Protein AF-A0A069D0A9-F1 (afdb_monomer)

Solvent-accessible surface area (backbone atoms only — not comparable to full-atom values): 8105 Å² total; per-residue (Å²): 110,85,57,59,59,52,51,49,50,50,53,53,49,39,53,68,75,71,51,66,69,35,79,82,54,92,58,88,63,67,47,63,40,59,61,68,40,68,55,54,53,52,49,39,75,75,51,14,90,43,81,35,51,44,60,65,54,32,54,54,52,39,72,75,44,56,74,77,59,63,92,62,78,54,96,65,78,49,57,65,60,50,51,36,49,47,23,37,48,43,41,42,63,67,38,32,42,70,71,50,30,31,49,64,76,83,67,76,95,79,66,90,77,51,44,39,27,49,33,74,54,31,67,73,74,54,82,91,73,77,86,75,79,82,126

Structure (mmCIF, N/CA/C/O backbone):
data_AF-A0A069D0A9-F1
#
_entry.id   AF-A0A069D0A9-F1
#
loop_
_atom_site.group_PDB
_atom_site.id
_atom_site.type_symbol
_atom_site.label_atom_id
_atom_site.label_alt_id
_atom_site.label_comp_id
_atom_site.label_asym_id
_atom_site.label_entity_id
_atom_site.label_seq_id
_atom_site.pdbx_PDB_ins_code
_atom_site.Cartn_x
_atom_site.Cartn_y
_atom_site.Cartn_z
_atom_site.occupancy
_atom_site.B_iso_or_equiv
_atom_site.auth_seq_id
_atom_site.auth_comp_id
_atom_site.auth_asym_id
_atom_site.auth_atom_id
_atom_site.pdbx_PDB_model_num
ATOM 1 N N . MET A 1 1 ? -27.574 1.724 11.947 1.00 52.03 1 MET A N 1
ATOM 2 C 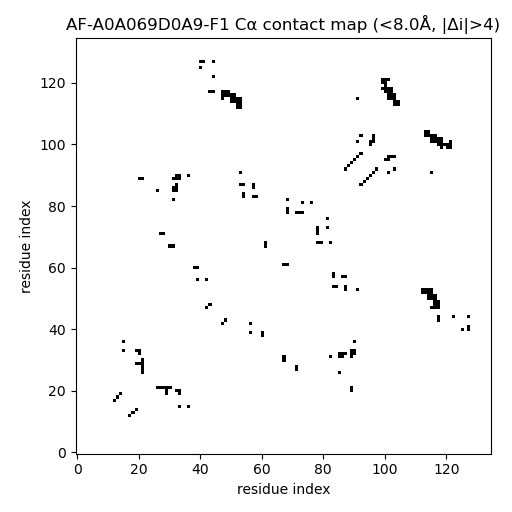CA . MET A 1 1 ? -26.422 1.380 12.814 1.00 52.03 1 MET A CA 1
ATOM 3 C C . MET A 1 1 ? -25.952 -0.072 12.695 1.00 52.03 1 MET A C 1
ATOM 5 O O . MET A 1 1 ? -24.796 -0.249 12.347 1.00 52.03 1 MET A O 1
ATOM 9 N N . ASN A 1 2 ? -26.760 -1.118 12.953 1.00 61.25 2 ASN A N 1
ATOM 10 C CA . ASN A 1 2 ? -26.268 -2.516 12.829 1.00 61.25 2 ASN A CA 1
ATOM 11 C C . ASN A 1 2 ? -26.113 -2.995 11.365 1.00 61.25 2 ASN A C 1
ATOM 13 O O . ASN A 1 2 ? -25.439 -3.987 11.100 1.00 61.25 2 ASN A O 1
ATOM 17 N N . ASP A 1 3 ? -26.749 -2.292 10.428 1.00 83.50 3 ASP A N 1
ATOM 18 C CA . ASP A 1 3 ? -26.661 -2.554 8.989 1.00 83.50 3 ASP A CA 1
ATOM 19 C C . ASP A 1 3 ? -25.421 -1.878 8.377 1.00 83.50 3 ASP A C 1
ATOM 21 O O . ASP A 1 3 ? -24.609 -2.533 7.735 1.00 83.50 3 ASP A O 1
ATOM 25 N N . ASP A 1 4 ? -25.169 -0.610 8.721 1.00 91.56 4 ASP A N 1
ATOM 26 C CA . ASP A 1 4 ? -24.066 0.191 8.161 1.00 91.56 4 ASP A CA 1
ATOM 27 C C . ASP A 1 4 ? -22.678 -0.429 8.401 1.00 91.56 4 ASP A C 1
ATOM 29 O O . ASP A 1 4 ? -21.854 -0.489 7.490 1.00 91.56 4 ASP A O 1
ATOM 33 N N . ALA A 1 5 ? -22.418 -0.949 9.607 1.00 90.62 5 ALA A N 1
ATOM 34 C CA . ALA A 1 5 ? -21.146 -1.606 9.925 1.00 90.62 5 ALA A CA 1
ATOM 35 C C . ALA A 1 5 ? -20.965 -2.929 9.160 1.00 90.62 5 ALA A C 1
ATOM 37 O O . ALA A 1 5 ? -19.862 -3.255 8.714 1.00 90.62 5 ALA A O 1
ATOM 38 N N . LYS A 1 6 ? -22.051 -3.692 8.980 1.00 93.75 6 LYS A N 1
ATOM 39 C CA . LYS A 1 6 ? -22.036 -4.936 8.198 1.00 93.75 6 LYS A CA 1
ATOM 40 C C . LYS A 1 6 ? -21.856 -4.644 6.715 1.00 93.75 6 LYS A C 1
ATOM 42 O O . LYS A 1 6 ? -21.060 -5.324 6.072 1.00 93.75 6 LYS A O 1
ATOM 47 N N . LEU A 1 7 ? -22.544 -3.627 6.201 1.00 95.25 7 LEU A N 1
ATOM 48 C CA . LEU A 1 7 ? -22.419 -3.153 4.831 1.00 95.25 7 LEU A CA 1
ATOM 49 C C . LEU A 1 7 ? -20.993 -2.678 4.549 1.00 95.25 7 LEU A C 1
ATOM 51 O O . LEU A 1 7 ? -20.384 -3.139 3.586 1.00 95.25 7 LEU A O 1
ATOM 55 N N . PHE A 1 8 ? -20.424 -1.842 5.424 1.00 94.44 8 PHE A N 1
ATOM 56 C CA . PHE A 1 8 ? -19.030 -1.411 5.320 1.00 94.44 8 PHE A CA 1
ATOM 57 C C . PHE A 1 8 ? -18.078 -2.607 5.280 1.00 94.44 8 PHE A C 1
ATOM 59 O O . PHE A 1 8 ? -17.266 -2.704 4.363 1.00 94.44 8 PHE A O 1
ATOM 66 N N . LYS A 1 9 ? -18.208 -3.549 6.226 1.00 94.00 9 LYS A N 1
ATOM 67 C CA . LYS A 1 9 ? -17.382 -4.762 6.255 1.00 94.00 9 LYS A CA 1
ATOM 68 C C . LYS A 1 9 ? -17.489 -5.538 4.941 1.00 94.00 9 LYS A C 1
ATOM 70 O O . LYS A 1 9 ? -16.466 -5.934 4.392 1.00 94.00 9 LYS A O 1
ATOM 75 N N . HIS A 1 10 ? -18.700 -5.703 4.410 1.00 95.50 10 HIS A N 1
ATOM 76 C CA . HIS A 1 10 ? -18.924 -6.385 3.135 1.00 95.50 10 HIS A CA 1
ATOM 77 C C . HIS A 1 10 ? -18.241 -5.674 1.962 1.00 95.50 10 HIS A C 1
ATOM 79 O O . HIS A 1 10 ? -17.581 -6.328 1.157 1.00 95.50 10 HIS A O 1
ATOM 85 N N . ILE A 1 11 ? -18.371 -4.347 1.874 1.00 95.56 11 ILE A N 1
ATOM 86 C CA . ILE A 1 11 ? -17.735 -3.535 0.829 1.00 95.56 11 ILE A CA 1
ATOM 87 C C . ILE A 1 11 ? -16.210 -3.620 0.946 1.00 95.56 11 ILE A C 1
ATOM 89 O O . ILE A 1 11 ? -15.534 -3.871 -0.049 1.00 95.56 11 ILE A O 1
ATOM 93 N N . PHE A 1 12 ? -15.671 -3.470 2.156 1.00 95.31 12 PHE A N 1
ATOM 94 C CA . PHE A 1 12 ? -14.235 -3.509 2.418 1.00 95.31 12 PHE A CA 1
ATOM 95 C C . PHE A 1 12 ? -13.625 -4.876 2.075 1.00 95.31 12 PHE A C 1
ATOM 97 O O . PHE A 1 12 ? -1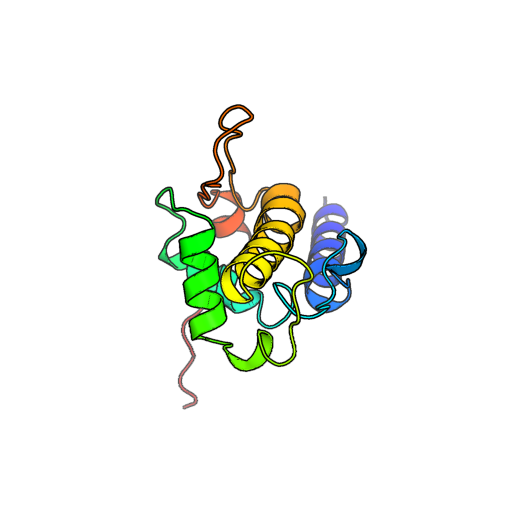2.635 -4.955 1.346 1.00 95.31 12 PHE A O 1
ATOM 104 N N . GLU A 1 13 ? -14.246 -5.969 2.532 1.00 94.62 13 GLU A N 1
ATOM 105 C CA . GLU A 1 13 ? -13.815 -7.336 2.220 1.00 94.62 13 GLU A CA 1
ATOM 106 C C . GLU A 1 13 ? -13.941 -7.644 0.724 1.00 94.62 13 GLU A C 1
ATOM 108 O O . GLU A 1 13 ? -13.038 -8.246 0.140 1.00 94.62 13 GLU A O 1
ATOM 113 N N . ALA A 1 14 ? -15.025 -7.207 0.073 1.00 95.25 14 ALA A N 1
ATOM 114 C CA . ALA A 1 14 ? -15.185 -7.375 -1.367 1.00 95.25 14 ALA A CA 1
ATOM 115 C C . ALA A 1 14 ? -14.096 -6.622 -2.141 1.00 95.25 14 ALA A C 1
ATOM 117 O O . ALA A 1 14 ? -13.515 -7.188 -3.069 1.00 95.25 14 ALA A O 1
ATOM 118 N N . PHE A 1 15 ? -13.774 -5.393 -1.732 1.00 93.94 15 PHE A N 1
ATOM 119 C CA . PHE A 1 15 ? -12.709 -4.604 -2.342 1.00 93.94 15 PHE A CA 1
ATOM 120 C C . PHE A 1 15 ? -11.345 -5.289 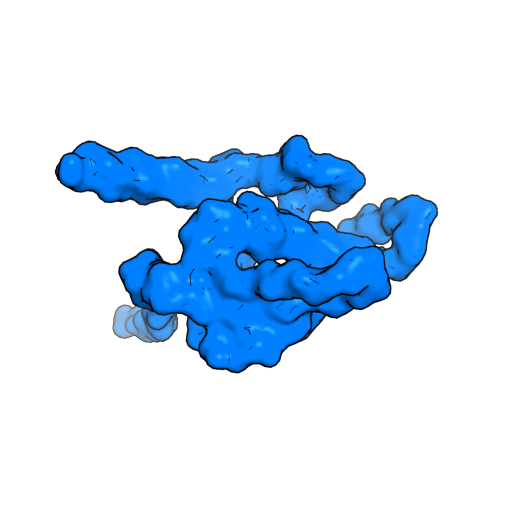-2.192 1.00 93.94 15 PHE A C 1
ATOM 122 O O . PHE A 1 15 ? -10.592 -5.376 -3.158 1.00 93.94 15 PHE A O 1
ATOM 129 N N . CYS A 1 16 ? -11.043 -5.832 -1.012 1.00 93.00 16 CYS A N 1
ATOM 130 C CA . CYS A 1 16 ? -9.764 -6.489 -0.740 1.00 93.00 16 CYS A CA 1
ATOM 131 C C . CYS A 1 16 ? -9.611 -7.844 -1.449 1.00 93.00 16 CYS A C 1
ATOM 133 O O . CYS A 1 16 ? -8.534 -8.177 -1.937 1.00 93.00 16 CYS A O 1
ATOM 135 N N . LEU A 1 17 ? -10.673 -8.655 -1.478 1.00 92.69 17 LEU A N 1
ATOM 136 C CA . LEU A 1 17 ? -10.568 -10.075 -1.835 1.00 92.69 17 LEU A CA 1
ATOM 137 C C . LEU A 1 17 ? -11.097 -10.386 -3.237 1.00 92.69 17 LEU A C 1
ATOM 139 O O . LEU A 1 17 ? -10.569 -11.264 -3.922 1.00 92.69 17 LEU A O 1
ATOM 143 N N . LYS A 1 18 ? -12.138 -9.675 -3.681 1.00 91.94 18 LYS A N 1
ATOM 144 C CA . LYS A 1 18 ? -12.879 -10.009 -4.906 1.00 91.94 18 LYS A CA 1
ATOM 145 C C . LYS A 1 18 ? -12.603 -9.035 -6.044 1.00 91.94 18 LYS A C 1
ATOM 147 O O . LYS A 1 18 ? -12.558 -9.453 -7.196 1.00 91.94 18 LYS A O 1
ATOM 152 N N . PHE A 1 19 ? -12.426 -7.755 -5.732 1.00 89.69 19 PHE A N 1
ATOM 153 C CA . PHE A 1 19 ? -12.283 -6.717 -6.742 1.00 89.69 19 PHE A CA 1
ATOM 154 C C . PHE A 1 19 ? -10.899 -6.753 -7.412 1.00 89.69 19 PHE A C 1
ATOM 156 O O . PHE A 1 19 ? -9.876 -6.905 -6.742 1.00 89.69 19 PHE A O 1
ATOM 163 N N . ASN A 1 20 ? -10.850 -6.595 -8.739 1.00 89.50 20 ASN A N 1
ATOM 164 C CA . ASN A 1 20 ? -9.592 -6.438 -9.469 1.00 89.50 20 ASN A CA 1
ATOM 165 C C . ASN A 1 20 ? -9.197 -4.957 -9.504 1.00 89.50 20 ASN A C 1
ATOM 167 O O . ASN A 1 20 ? -9.813 -4.153 -10.199 1.00 89.50 20 ASN A O 1
ATOM 171 N N . TRP A 1 21 ? -8.148 -4.599 -8.765 1.00 91.12 21 TRP A N 1
ATOM 172 C CA . TRP A 1 21 ? -7.702 -3.209 -8.638 1.00 91.12 21 TRP A CA 1
ATOM 173 C C . TRP A 1 21 ? -7.176 -2.623 -9.956 1.00 91.12 21 TRP A C 1
ATOM 175 O O . TRP A 1 21 ? -7.210 -1.405 -10.128 1.00 91.12 21 TRP A O 1
ATOM 185 N N . GLY A 1 22 ? -6.757 -3.475 -10.899 1.00 87.94 22 GLY A N 1
ATOM 186 C CA . GLY A 1 22 ? -6.294 -3.052 -12.218 1.00 87.94 22 GLY A CA 1
ATOM 187 C C . GLY A 1 22 ? -7.382 -2.476 -13.118 1.00 87.94 22 GLY A C 1
ATOM 188 O O . GLY A 1 22 ? -7.069 -1.699 -14.010 1.00 87.94 22 GLY A O 1
ATOM 189 N N . TYR A 1 23 ? -8.667 -2.746 -12.856 1.00 87.69 23 TYR A N 1
ATOM 190 C CA . TYR A 1 23 ? -9.766 -2.206 -13.673 1.00 87.69 23 TYR A CA 1
ATOM 191 C C . TYR A 1 23 ? -9.857 -0.685 -13.679 1.00 87.69 23 TYR A C 1
ATOM 193 O O . TYR A 1 23 ? -10.467 -0.106 -14.574 1.00 87.69 23 TYR A O 1
ATOM 201 N N . PHE A 1 24 ? -9.256 -0.029 -12.693 1.00 81.38 24 PHE A N 1
ATOM 202 C CA . PHE A 1 24 ? -9.279 1.419 -12.621 1.00 81.38 24 PHE A CA 1
ATOM 203 C C . PHE A 1 24 ? -8.061 2.069 -13.297 1.00 81.38 24 PHE A C 1
ATOM 205 O O . PHE A 1 24 ? -8.005 3.295 -13.354 1.00 81.38 24 PHE A O 1
ATOM 212 N N . ASP A 1 25 ? -7.021 1.326 -13.723 1.00 86.62 25 ASP A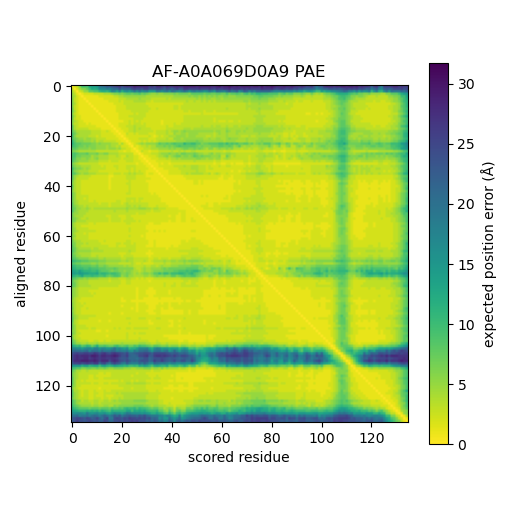 N 1
ATOM 213 C CA . ASP A 1 25 ? -5.769 1.874 -14.302 1.00 86.62 25 ASP A CA 1
ATOM 214 C C . ASP A 1 25 ? -5.450 1.326 -15.692 1.00 86.62 25 ASP A C 1
ATOM 216 O O . ASP A 1 25 ? -6.114 0.444 -16.213 1.00 86.62 25 ASP A O 1
ATOM 220 N N . GLY A 1 26 ? -4.413 1.906 -16.302 1.00 86.69 26 GLY A N 1
ATOM 221 C CA . GLY A 1 26 ? -3.794 1.411 -17.526 1.00 86.69 26 GLY A CA 1
ATOM 222 C C . GLY A 1 26 ? -2.547 0.549 -17.292 1.00 86.69 26 GLY A C 1
ATOM 223 O O . GLY A 1 26 ? -1.719 0.462 -18.198 1.00 86.69 26 GLY A O 1
ATOM 224 N N . TYR A 1 27 ? -2.346 -0.041 -16.103 1.00 91.75 27 TYR A N 1
ATOM 225 C CA . TYR A 1 27 ? -1.209 -0.942 -15.879 1.00 91.75 27 TYR A CA 1
ATOM 226 C C . TYR A 1 27 ? -1.534 -2.362 -16.364 1.00 91.75 27 TYR A C 1
ATOM 228 O O . TYR A 1 27 ? -2.625 -2.875 -16.146 1.00 91.75 27 TYR A O 1
ATOM 236 N N . LYS A 1 28 ? -0.559 -3.026 -16.998 1.00 87.75 28 LYS A N 1
ATOM 237 C CA . LYS A 1 28 ? -0.716 -4.362 -17.597 1.00 87.75 28 LYS A CA 1
ATOM 238 C C . LYS A 1 28 ? -0.813 -5.477 -16.552 1.00 87.75 28 LYS A C 1
ATOM 240 O O . LYS A 1 28 ? -1.492 -6.470 -16.778 1.00 87.75 28 LYS A O 1
ATOM 245 N N . SER A 1 29 ? -0.102 -5.347 -15.430 1.00 89.06 29 SER A N 1
ATOM 246 C CA . SER A 1 29 ? -0.123 -6.359 -14.366 1.00 89.06 29 SER A CA 1
ATOM 247 C C . SER A 1 29 ? -1.449 -6.309 -13.628 1.00 89.06 29 SER A C 1
ATOM 249 O O . SER A 1 29 ? -1.805 -5.250 -13.140 1.00 89.06 29 SER A O 1
ATOM 251 N N . GLU A 1 30 ? -2.147 -7.423 -13.434 1.00 88.56 30 GLU A N 1
ATOM 252 C CA . GLU A 1 30 ? -3.365 -7.448 -12.603 1.00 88.56 30 GLU A CA 1
ATOM 253 C C . GLU A 1 30 ? -3.075 -7.667 -11.107 1.00 88.56 30 GLU A C 1
ATOM 255 O O . GLU A 1 30 ? -3.940 -7.450 -10.259 1.00 88.56 30 GLU A O 1
ATOM 260 N N . GLN A 1 31 ? -1.857 -8.103 -10.769 1.00 92.81 31 GLN A N 1
ATOM 261 C CA . GLN A 1 31 ? -1.535 -8.618 -9.433 1.00 92.81 31 GLN A CA 1
ATOM 262 C C . GLN A 1 31 ? -0.829 -7.602 -8.536 1.00 92.81 31 GLN A C 1
ATOM 264 O O . GLN A 1 31 ? -0.983 -7.657 -7.317 1.00 92.81 31 GLN A O 1
ATOM 269 N N . ILE A 1 32 ? -0.068 -6.664 -9.109 1.00 95.69 32 ILE A N 1
ATOM 270 C CA . ILE A 1 32 ? 0.677 -5.668 -8.329 1.00 95.69 32 ILE A CA 1
ATOM 271 C C . ILE A 1 32 ? -0.273 -4.866 -7.425 1.00 95.69 32 ILE A C 1
ATOM 273 O O . ILE A 1 32 ? -1.300 -4.356 -7.883 1.00 95.69 32 ILE A O 1
ATOM 277 N N . GLY A 1 33 ? 0.081 -4.768 -6.139 1.00 92.69 33 GLY A N 1
ATOM 278 C CA . GLY A 1 33 ? -0.690 -4.107 -5.080 1.00 92.69 33 GLY A CA 1
ATOM 279 C C . GLY A 1 33 ? -1.753 -5.010 -4.450 1.00 92.69 33 GLY A C 1
ATOM 280 O O . GLY A 1 33 ? -1.863 -5.065 -3.229 1.00 92.69 33 GLY A O 1
ATOM 281 N N . ARG A 1 34 ? -2.508 -5.751 -5.272 1.00 92.19 34 ARG A N 1
ATOM 282 C CA . ARG A 1 34 ? -3.578 -6.647 -4.806 1.00 92.19 34 ARG A CA 1
ATOM 283 C C . ARG A 1 34 ? -3.021 -7.910 -4.155 1.00 92.19 34 ARG A C 1
ATOM 285 O O . ARG A 1 34 ? -3.471 -8.311 -3.082 1.00 92.19 34 ARG A O 1
ATOM 292 N N . PHE A 1 35 ? -2.074 -8.571 -4.815 1.00 94.50 35 PHE A N 1
ATOM 293 C CA . PHE A 1 35 ? -1.462 -9.778 -4.277 1.00 94.50 35 PHE A CA 1
ATOM 294 C C . PHE A 1 35 ? -0.726 -9.440 -2.981 1.00 94.50 35 PHE A C 1
ATOM 296 O O . PHE A 1 35 ? 0.077 -8.521 -2.937 1.00 94.50 35 PHE A O 1
ATOM 303 N N . GLY A 1 36 ? -1.004 -10.155 -1.895 1.00 92.12 36 GLY A N 1
ATOM 304 C CA . GLY A 1 36 ? -0.318 -9.888 -0.632 1.00 92.12 36 GLY A CA 1
ATOM 305 C C . GLY A 1 36 ? -0.564 -8.486 -0.055 1.00 92.12 36 GLY A C 1
ATOM 306 O O . GLY A 1 36 ? 0.262 -8.027 0.727 1.00 92.12 36 GLY A O 1
ATOM 307 N N . PHE A 1 37 ? -1.684 -7.811 -0.366 1.00 95.06 37 PHE A N 1
ATOM 308 C CA . PHE A 1 37 ? -2.011 -6.477 0.179 1.00 95.06 37 PHE A CA 1
ATOM 309 C C . PHE A 1 37 ? -1.943 -6.406 1.720 1.00 95.06 37 PHE A C 1
ATOM 311 O O . PHE A 1 37 ? -1.603 -5.370 2.294 1.00 95.06 37 PHE A O 1
ATOM 318 N N . GLY A 1 38 ? -2.208 -7.525 2.410 1.00 96.38 38 GLY A N 1
ATOM 319 C CA . GLY A 1 38 ? -2.052 -7.640 3.862 1.00 96.38 38 GLY A CA 1
ATOM 320 C C . GLY A 1 38 ? -0.619 -7.373 4.343 1.00 96.38 38 GLY A C 1
ATOM 321 O O . GLY A 1 38 ? -0.424 -6.867 5.446 1.00 96.38 38 GLY A O 1
ATOM 322 N N . PHE A 1 39 ? 0.394 -7.613 3.506 1.00 97.62 39 PHE A N 1
ATOM 323 C CA . PHE A 1 39 ? 1.769 -7.215 3.799 1.00 97.62 39 PHE A CA 1
ATOM 324 C C . PHE A 1 39 ? 1.910 -5.693 3.880 1.00 97.62 39 PHE A C 1
ATOM 326 O O . PHE A 1 39 ? 2.571 -5.189 4.786 1.00 97.62 39 PHE A O 1
ATOM 333 N N . THR A 1 40 ? 1.228 -4.935 3.019 1.00 97.81 40 THR A N 1
ATOM 334 C CA . THR A 1 40 ? 1.223 -3.472 3.125 1.00 97.81 40 THR A CA 1
ATOM 335 C C . THR A 1 40 ? 0.541 -2.996 4.403 1.00 97.81 40 THR A C 1
ATOM 337 O O . THR A 1 40 ? 1.010 -2.032 5.005 1.00 97.81 40 THR A O 1
ATOM 340 N N . PHE A 1 41 ? -0.494 -3.687 4.892 1.00 97.94 41 PHE A N 1
ATOM 341 C CA . PHE A 1 41 ? -1.046 -3.388 6.219 1.00 97.94 41 PHE A CA 1
ATOM 342 C C . PHE A 1 41 ? -0.011 -3.578 7.330 1.00 97.94 41 PHE A C 1
ATOM 344 O O . PHE A 1 41 ? 0.103 -2.726 8.210 1.00 97.94 41 PHE A O 1
ATOM 351 N N . ILE A 1 42 ? 0.805 -4.632 7.267 1.00 97.94 42 ILE A N 1
ATOM 352 C CA . ILE A 1 42 ? 1.913 -4.826 8.213 1.00 97.94 42 ILE A CA 1
ATOM 353 C C . ILE A 1 42 ? 2.923 -3.674 8.103 1.00 97.94 42 ILE A C 1
ATOM 355 O O . ILE A 1 42 ? 3.349 -3.122 9.122 1.00 97.94 42 ILE A O 1
ATOM 359 N N . LEU A 1 43 ? 3.286 -3.265 6.882 1.00 98.19 43 LEU A N 1
ATOM 360 C CA . LEU A 1 43 ? 4.199 -2.141 6.670 1.00 98.19 43 LEU A CA 1
ATOM 361 C C . LEU A 1 43 ? 3.636 -0.826 7.225 1.00 98.19 43 LEU A C 1
ATOM 363 O O . LEU A 1 43 ? 4.372 -0.093 7.882 1.00 98.19 43 LEU A O 1
ATOM 367 N N . LEU A 1 44 ? 2.354 -0.529 7.005 1.00 98.25 44 LEU A N 1
ATOM 368 C CA . LEU A 1 44 ? 1.702 0.665 7.549 1.00 98.25 44 LEU A CA 1
ATOM 369 C C . LEU A 1 44 ? 1.615 0.621 9.073 1.00 98.25 44 LEU A C 1
ATOM 371 O O . LEU A 1 44 ? 1.939 1.612 9.723 1.00 98.25 44 LEU A O 1
ATOM 375 N N . SER A 1 45 ? 1.257 -0.524 9.654 1.00 97.62 45 SER A N 1
ATOM 376 C CA . SER A 1 45 ? 1.243 -0.700 11.109 1.00 97.62 45 SER A CA 1
ATOM 377 C C . SER A 1 45 ? 2.615 -0.393 11.723 1.00 97.62 45 SER A C 1
ATOM 379 O O . SER A 1 45 ? 2.696 0.317 12.724 1.00 97.62 45 SER A O 1
ATOM 381 N N . LYS A 1 46 ? 3.700 -0.840 11.074 1.00 97.38 46 LYS A N 1
ATOM 382 C CA . LYS A 1 46 ? 5.077 -0.667 11.559 1.00 97.38 46 LYS A CA 1
ATOM 383 C C . LYS A 1 46 ? 5.682 0.711 11.282 1.00 97.38 46 LYS A C 1
ATOM 385 O O . LYS A 1 46 ? 6.445 1.218 12.100 1.00 97.38 46 LYS A O 1
ATOM 390 N N . TYR A 1 47 ? 5.417 1.290 10.113 1.00 98.12 47 TYR A N 1
ATOM 391 C CA . TYR A 1 47 ? 6.149 2.458 9.610 1.00 98.12 47 TYR A CA 1
ATOM 392 C C . TYR A 1 47 ? 5.281 3.697 9.385 1.00 98.12 47 TYR A C 1
ATOM 394 O O . TYR A 1 47 ? 5.838 4.788 9.256 1.00 98.12 47 TYR A O 1
ATOM 402 N N . GLY A 1 48 ? 3.956 3.539 9.362 1.00 97.38 48 GLY A N 1
ATOM 403 C CA . GLY A 1 48 ? 2.999 4.549 8.912 1.00 97.38 48 GLY A CA 1
ATOM 404 C C . GLY A 1 48 ? 2.760 5.712 9.869 1.00 97.38 48 GLY A C 1
ATOM 405 O O . GLY A 1 48 ? 2.194 6.711 9.448 1.00 97.38 48 GLY A O 1
ATOM 406 N N . ASN A 1 49 ? 3.219 5.636 11.121 1.00 97.62 49 ASN A N 1
ATOM 407 C CA . ASN A 1 49 ? 3.140 6.770 12.055 1.00 97.62 49 ASN A CA 1
ATOM 408 C C . ASN A 1 49 ? 4.056 7.938 11.648 1.00 97.62 49 ASN A C 1
ATOM 410 O O . ASN A 1 49 ? 3.892 9.051 12.136 1.00 97.62 49 ASN A O 1
ATOM 414 N N . LEU A 1 50 ? 5.045 7.682 10.787 1.00 97.00 50 LEU A N 1
ATOM 415 C CA . LEU A 1 50 ? 5.951 8.694 10.255 1.00 97.00 50 LEU A CA 1
ATOM 416 C C . LEU A 1 50 ? 5.648 8.904 8.771 1.00 97.00 50 LEU A C 1
ATOM 418 O O . LEU A 1 50 ? 5.487 7.927 8.038 1.00 97.00 50 LEU A O 1
ATOM 422 N N . LYS A 1 51 ? 5.641 10.167 8.327 1.00 96.12 51 LYS A N 1
ATOM 423 C CA . LYS A 1 51 ? 5.523 10.534 6.908 1.00 96.12 51 LYS A CA 1
ATOM 424 C C . LYS A 1 51 ? 6.659 9.872 6.121 1.00 96.12 51 LYS A C 1
ATOM 426 O O . LYS A 1 51 ? 7.832 10.081 6.435 1.00 96.12 51 LYS A O 1
ATOM 431 N N . ARG A 1 52 ? 6.325 9.066 5.110 1.00 96.38 52 ARG A N 1
ATOM 432 C CA . ARG A 1 52 ? 7.296 8.352 4.256 1.00 96.38 52 ARG A CA 1
ATOM 433 C C . ARG A 1 52 ? 6.871 8.382 2.804 1.00 96.38 52 ARG A C 1
ATOM 435 O O . ARG A 1 52 ? 5.680 8.441 2.534 1.00 96.38 52 ARG A O 1
ATOM 442 N N . GLU A 1 53 ? 7.825 8.313 1.886 1.00 95.44 53 GLU A N 1
ATOM 443 C CA . GLU A 1 53 ? 7.505 8.180 0.465 1.00 95.44 53 GLU A CA 1
ATOM 444 C C . GLU A 1 53 ? 6.781 6.857 0.175 1.00 95.44 53 GLU A C 1
ATOM 446 O O . GLU A 1 53 ? 6.992 5.845 0.845 1.00 95.44 53 GLU A O 1
ATOM 451 N N . ASP A 1 54 ? 5.924 6.854 -0.834 1.00 95.12 54 ASP A N 1
ATOM 452 C CA . ASP A 1 54 ? 5.260 5.665 -1.360 1.00 95.12 54 ASP A CA 1
ATOM 453 C C . ASP A 1 54 ? 6.260 4.611 -1.866 1.00 95.12 54 ASP A C 1
ATOM 455 O O . ASP A 1 54 ? 6.073 3.414 -1.618 1.00 95.12 54 ASP A O 1
ATOM 459 N N . THR A 1 55 ? 7.361 5.050 -2.482 1.00 95.44 55 THR A N 1
ATOM 460 C CA . THR A 1 55 ? 8.486 4.213 -2.937 1.00 95.44 55 THR A CA 1
ATOM 461 C C . THR A 1 55 ? 9.094 3.390 -1.800 1.00 95.44 55 THR A C 1
ATOM 463 O O . THR A 1 55 ? 9.387 2.212 -1.989 1.00 95.44 55 THR A O 1
ATOM 466 N N . PHE A 1 56 ? 9.188 3.932 -0.579 1.00 97.62 56 PHE A N 1
ATOM 467 C CA . PHE A 1 56 ? 9.669 3.186 0.593 1.00 97.62 56 PHE A CA 1
ATOM 468 C C . PHE A 1 56 ? 8.826 1.932 0.861 1.00 97.62 56 PHE A C 1
ATOM 470 O O . PHE A 1 56 ? 9.356 0.881 1.235 1.00 97.62 56 PHE A O 1
ATOM 477 N N . TYR A 1 57 ? 7.506 2.032 0.691 1.00 98.19 57 TYR A N 1
ATOM 478 C CA . TYR A 1 57 ? 6.606 0.894 0.854 1.00 98.19 57 TYR A CA 1
ATOM 479 C C . TYR A 1 57 ? 6.665 -0.039 -0.354 1.00 98.19 57 TYR A C 1
ATOM 481 O O . TYR A 1 57 ? 6.704 -1.254 -0.167 1.00 98.19 57 TYR A O 1
ATOM 489 N N . ALA A 1 58 ? 6.718 0.520 -1.566 1.00 97.81 58 ALA A N 1
ATOM 490 C CA . ALA A 1 58 ? 6.807 -0.244 -2.805 1.00 97.81 58 ALA A CA 1
ATOM 491 C C . ALA A 1 58 ? 8.058 -1.135 -2.829 1.00 97.81 58 ALA A C 1
ATOM 493 O O . ALA A 1 58 ? 7.956 -2.341 -3.039 1.00 97.81 58 ALA A O 1
ATOM 494 N N . GLN A 1 59 ? 9.220 -0.577 -2.490 1.00 98.06 59 GLN A N 1
ATOM 495 C CA . GLN A 1 59 ? 10.483 -1.309 -2.404 1.00 98.06 59 GLN A CA 1
ATOM 496 C C . GLN A 1 59 ? 10.393 -2.480 -1.425 1.00 98.06 59 GLN A C 1
ATOM 498 O O . GLN A 1 59 ? 10.815 -3.590 -1.733 1.00 98.06 59 GLN A O 1
ATOM 503 N N . LYS A 1 60 ? 9.795 -2.280 -0.243 1.00 98.62 60 LYS A N 1
ATOM 504 C CA . LYS A 1 60 ? 9.609 -3.372 0.728 1.00 98.62 60 LYS A CA 1
ATOM 505 C C . LYS A 1 60 ? 8.665 -4.448 0.213 1.00 98.62 60 LYS A C 1
ATOM 507 O O . LYS A 1 60 ? 8.940 -5.627 0.416 1.00 98.62 60 LYS A O 1
ATOM 512 N N . TYR A 1 61 ? 7.575 -4.044 -0.428 1.00 98.50 61 TYR A N 1
ATOM 513 C CA . TYR A 1 61 ? 6.612 -4.955 -1.031 1.00 98.50 61 TYR A CA 1
ATOM 514 C C . TYR A 1 61 ? 7.268 -5.829 -2.105 1.00 98.50 61 TYR A C 1
ATOM 516 O O . TYR A 1 61 ? 7.152 -7.050 -2.054 1.00 98.50 61 TYR A O 1
ATOM 524 N N . PHE A 1 62 ? 8.038 -5.238 -3.017 1.00 98.06 62 PHE A N 1
ATOM 525 C CA . PHE A 1 62 ? 8.711 -6.004 -4.063 1.00 98.06 62 PHE A CA 1
ATOM 526 C C . PHE A 1 62 ? 9.921 -6.796 -3.570 1.00 98.06 62 PHE A C 1
ATOM 528 O O . PHE A 1 62 ? 10.198 -7.858 -4.111 1.00 98.06 62 PHE A O 1
ATOM 535 N N . ASN A 1 63 ? 10.585 -6.364 -2.497 1.00 98.19 63 ASN A N 1
ATOM 536 C CA . ASN A 1 63 ? 11.585 -7.200 -1.831 1.00 98.19 63 ASN A CA 1
ATOM 537 C C . ASN A 1 63 ? 10.959 -8.469 -1.225 1.00 98.19 63 ASN A C 1
ATOM 539 O O . ASN A 1 63 ? 11.618 -9.502 -1.168 1.00 98.19 63 ASN A O 1
ATOM 543 N N . ALA A 1 64 ? 9.701 -8.404 -0.773 1.00 97.88 64 ALA A N 1
ATOM 544 C CA . ALA A 1 64 ? 8.968 -9.571 -0.279 1.00 97.88 64 ALA A CA 1
ATOM 545 C C . ALA A 1 64 ? 8.385 -10.432 -1.415 1.00 97.88 64 ALA A C 1
ATOM 547 O O . ALA A 1 64 ? 8.291 -11.650 -1.273 1.00 97.88 64 ALA A O 1
ATOM 548 N N . PHE A 1 65 ? 8.010 -9.813 -2.539 1.00 97.38 65 PHE A N 1
ATOM 549 C CA . PHE A 1 65 ? 7.358 -10.472 -3.675 1.00 97.38 65 PHE A CA 1
ATOM 550 C C . PHE A 1 65 ? 8.045 -10.142 -5.016 1.00 97.38 65 PHE A C 1
ATOM 552 O O . PHE A 1 65 ? 7.413 -9.551 -5.898 1.00 97.38 65 PHE A O 1
ATOM 559 N N . PRO A 1 66 ? 9.324 -10.519 -5.208 1.00 96.38 66 PRO A N 1
ATOM 560 C CA . PRO A 1 66 ? 10.100 -10.104 -6.382 1.00 96.38 66 PRO A CA 1
ATOM 561 C C . PRO A 1 66 ? 9.522 -10.629 -7.702 1.00 96.38 66 PRO A C 1
ATOM 563 O O . PRO A 1 66 ? 9.524 -9.910 -8.698 1.00 96.38 66 PRO A O 1
ATOM 566 N N . LEU A 1 67 ? 8.924 -11.826 -7.684 1.00 96.31 67 LEU A N 1
ATOM 567 C CA . LEU A 1 67 ? 8.323 -12.475 -8.859 1.00 96.31 67 LEU A CA 1
ATOM 568 C C . LEU A 1 67 ? 7.171 -11.672 -9.490 1.00 96.31 67 LEU A C 1
ATOM 570 O O . LEU A 1 67 ? 6.793 -11.924 -10.627 1.00 96.31 67 LEU A O 1
ATOM 574 N N . LEU A 1 68 ? 6.598 -10.690 -8.782 1.00 95.94 68 LEU A N 1
ATOM 575 C CA . LEU A 1 68 ? 5.563 -9.818 -9.350 1.00 95.94 68 LEU A CA 1
ATOM 576 C C . LEU A 1 68 ? 6.095 -8.859 -10.425 1.00 95.94 68 LEU A C 1
ATOM 578 O O . LEU A 1 68 ? 5.289 -8.243 -11.125 1.00 95.94 68 LEU A O 1
ATOM 582 N N . MET A 1 69 ? 7.417 -8.701 -10.530 1.00 95.38 69 MET A N 1
ATOM 583 C CA . MET A 1 69 ? 8.056 -7.922 -11.591 1.00 95.38 69 MET A CA 1
ATOM 584 C C . MET A 1 69 ? 8.378 -8.755 -12.841 1.00 95.38 69 MET A C 1
ATOM 586 O O . MET A 1 69 ? 8.709 -8.177 -13.877 1.00 95.38 69 MET A O 1
ATOM 590 N N . ASP A 1 70 ? 8.282 -10.085 -12.771 1.00 94.25 70 ASP A N 1
ATOM 591 C CA . ASP A 1 70 ? 8.677 -10.962 -13.872 1.00 94.25 70 ASP A CA 1
ATOM 592 C C . ASP A 1 70 ? 7.761 -10.781 -15.089 1.00 94.25 70 ASP A C 1
ATOM 594 O O . ASP A 1 70 ? 6.538 -10.681 -14.979 1.00 94.25 70 ASP A O 1
ATOM 598 N N . GLY A 1 71 ? 8.363 -10.734 -16.281 1.00 91.00 71 GLY A N 1
ATOM 599 C CA . GLY A 1 71 ? 7.633 -10.589 -17.544 1.00 91.00 71 GLY A CA 1
ATOM 600 C C . GLY A 1 71 ? 6.996 -9.212 -17.767 1.00 91.00 71 GLY A C 1
ATOM 601 O O . GLY A 1 71 ? 6.272 -9.028 -18.746 1.00 91.00 71 GLY A O 1
ATOM 6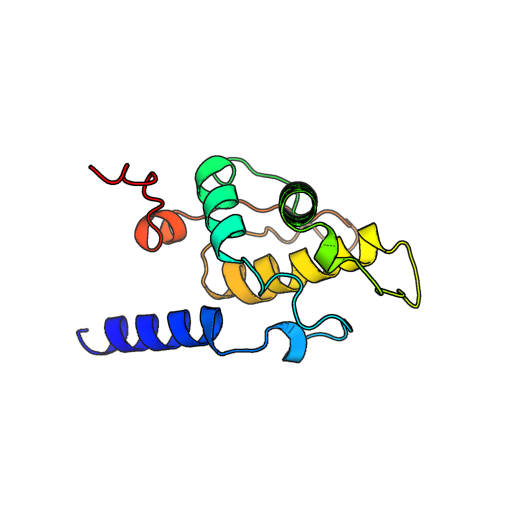02 N N . ILE A 1 7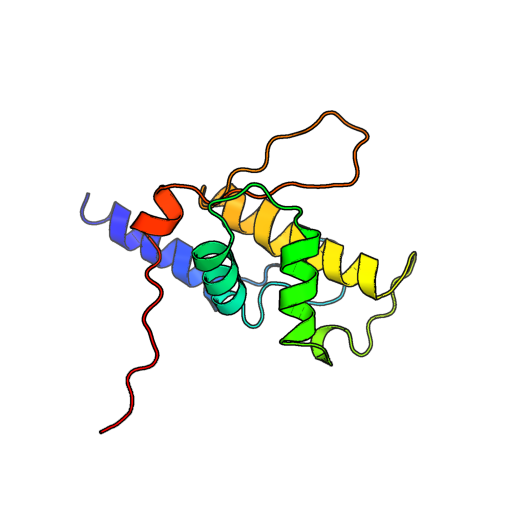2 ? 7.255 -8.235 -16.892 1.00 94.62 72 ILE A N 1
ATOM 603 C CA . ILE A 1 72 ? 6.805 -6.859 -17.089 1.00 94.62 72 ILE A CA 1
ATOM 604 C C . ILE A 1 72 ? 7.687 -6.171 -18.128 1.00 94.62 72 ILE A C 1
ATOM 606 O O . ILE A 1 72 ? 8.878 -5.963 -17.918 1.00 94.62 72 ILE A O 1
ATOM 610 N N . ASP A 1 73 ? 7.057 -5.762 -19.225 1.00 92.69 73 ASP A N 1
ATOM 611 C CA . ASP A 1 73 ? 7.657 -4.932 -20.265 1.00 92.69 73 ASP A CA 1
ATOM 612 C C . ASP A 1 73 ? 6.977 -3.548 -20.286 1.00 92.69 73 ASP A C 1
ATOM 614 O O . ASP A 1 73 ? 5.859 -3.396 -20.827 1.00 92.69 73 ASP A O 1
ATOM 618 N N . PRO A 1 74 ? 7.580 -2.547 -19.614 1.00 88.94 74 PRO A N 1
ATOM 619 C CA . PRO A 1 74 ? 7.057 -1.198 -19.599 1.00 88.94 74 PRO A CA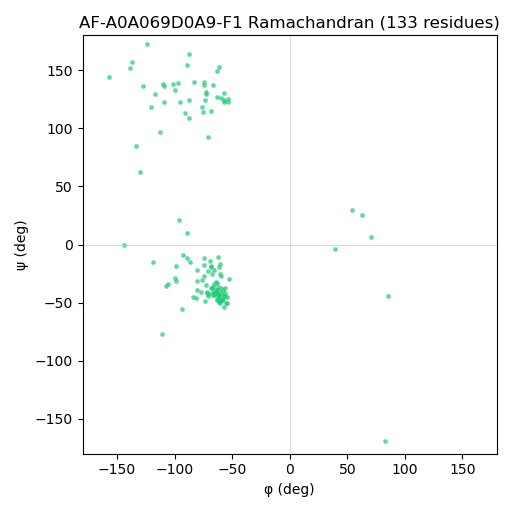 1
ATOM 620 C C . PRO A 1 74 ? 7.330 -0.551 -20.959 1.00 88.94 74 PRO A C 1
ATOM 622 O O . PRO A 1 74 ? 8.470 -0.426 -21.385 1.00 88.94 74 PRO A O 1
ATOM 625 N N . GLY A 1 75 ? 6.285 -0.053 -21.625 1.00 86.19 75 GLY A N 1
ATOM 626 C CA . GLY A 1 75 ? 6.457 0.678 -22.891 1.00 86.19 75 GLY A CA 1
ATOM 627 C C . GLY A 1 75 ? 7.281 1.972 -22.759 1.00 86.19 75 GLY A C 1
ATOM 628 O O . GLY A 1 75 ? 7.639 2.571 -23.767 1.00 86.19 75 GLY A O 1
ATOM 629 N N . TYR A 1 76 ? 7.557 2.416 -21.528 1.00 85.75 76 TYR A N 1
ATOM 630 C CA . TYR A 1 76 ? 8.420 3.546 -21.197 1.00 85.75 76 TYR A CA 1
ATOM 631 C C . TYR A 1 76 ? 8.948 3.428 -19.755 1.00 85.75 76 TYR A C 1
ATOM 633 O O . TYR A 1 76 ? 8.204 3.034 -18.856 1.00 85.75 76 TYR A O 1
ATOM 641 N N . GLY A 1 77 ? 10.194 3.851 -19.514 1.00 88.50 77 GLY A N 1
ATOM 642 C CA . GLY A 1 77 ? 10.825 3.842 -18.188 1.00 88.50 77 GLY A CA 1
ATOM 643 C C . GLY A 1 77 ? 11.428 2.488 -17.794 1.00 88.50 77 GLY A C 1
ATOM 644 O O . GLY A 1 77 ? 11.576 1.593 -18.619 1.00 88.50 77 GLY A O 1
ATOM 645 N N . THR A 1 78 ? 11.819 2.346 -16.525 1.00 94.75 78 THR A N 1
ATOM 646 C CA . THR A 1 78 ? 12.363 1.087 -15.985 1.00 94.75 78 THR A CA 1
ATOM 647 C C . THR A 1 78 ? 11.248 0.197 -15.437 1.00 94.75 78 THR A C 1
ATOM 649 O O . THR A 1 78 ? 10.213 0.695 -14.986 1.00 94.75 78 THR A O 1
ATOM 652 N N . VAL A 1 79 ? 11.476 -1.123 -15.413 1.00 95.75 79 VAL A N 1
ATOM 653 C CA . VAL A 1 79 ? 10.554 -2.098 -14.794 1.00 95.75 79 VAL A CA 1
ATOM 654 C C . VAL A 1 79 ? 10.267 -1.718 -13.343 1.00 95.75 79 VAL A C 1
ATOM 656 O O . VAL A 1 79 ? 9.111 -1.670 -12.938 1.00 95.75 79 VAL A O 1
ATOM 659 N N . THR A 1 80 ? 11.305 -1.360 -12.583 1.00 95.19 80 THR A N 1
ATOM 660 C CA . THR A 1 80 ? 11.178 -0.927 -11.188 1.00 95.19 80 THR A CA 1
ATOM 661 C C . THR A 1 80 ? 10.243 0.270 -11.050 1.00 95.19 80 THR A C 1
ATOM 663 O O . THR A 1 80 ? 9.254 0.174 -10.331 1.00 95.19 80 THR A O 1
ATOM 666 N N . ASN A 1 81 ? 10.481 1.360 -11.788 1.00 93.62 81 ASN A N 1
ATOM 667 C CA . ASN A 1 81 ? 9.657 2.567 -11.678 1.00 93.62 81 ASN A CA 1
ATOM 668 C C . ASN A 1 81 ? 8.203 2.294 -12.088 1.00 93.62 81 ASN 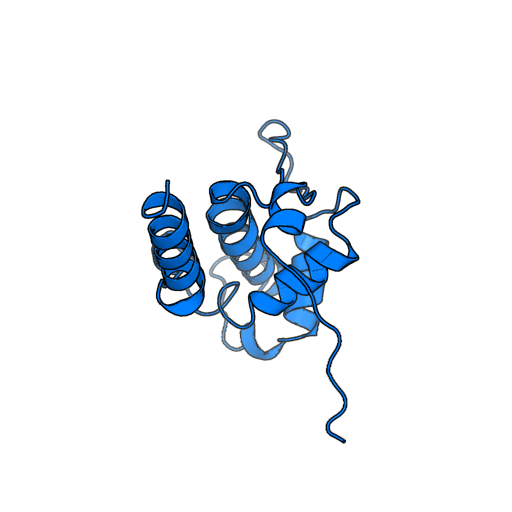A C 1
ATOM 670 O O . ASN A 1 81 ? 7.273 2.794 -11.458 1.00 93.62 81 ASN A O 1
ATOM 674 N N . TYR A 1 82 ? 8.000 1.481 -13.129 1.00 95.00 82 TYR A N 1
ATOM 675 C CA . TYR A 1 82 ? 6.671 1.070 -13.575 1.00 95.00 82 TYR A CA 1
ATOM 676 C C . TYR A 1 82 ? 5.928 0.281 -12.490 1.00 95.00 82 TYR A C 1
ATOM 678 O O . TYR A 1 82 ? 4.788 0.603 -12.152 1.00 95.00 82 TYR A O 1
ATOM 686 N N . CYS A 1 83 ? 6.582 -0.728 -11.918 1.00 96.25 83 CYS A N 1
ATOM 687 C CA . CYS A 1 83 ? 6.018 -1.590 -10.887 1.00 96.25 83 CYS A CA 1
ATOM 688 C C . CYS A 1 83 ? 5.751 -0.829 -9.580 1.00 96.25 83 CYS A C 1
ATOM 690 O O . CYS A 1 83 ? 4.674 -0.973 -9.002 1.00 96.25 83 CYS A O 1
ATOM 692 N N . GLU A 1 84 ? 6.682 0.018 -9.135 1.00 95.75 84 GLU A N 1
ATOM 693 C CA . GLU A 1 84 ? 6.516 0.860 -7.944 1.00 95.75 84 GLU A CA 1
ATOM 694 C C . GLU A 1 84 ? 5.372 1.863 -8.110 1.00 95.75 84 GLU A C 1
ATOM 696 O O . GLU A 1 84 ? 4.538 2.003 -7.212 1.00 95.75 84 GLU A O 1
ATOM 701 N N . SER A 1 85 ? 5.263 2.490 -9.284 1.00 93.75 85 SER A N 1
ATOM 702 C CA . SER A 1 85 ? 4.158 3.398 -9.594 1.00 93.75 85 SER A CA 1
ATOM 703 C C . SER A 1 85 ? 2.814 2.662 -9.648 1.00 93.75 85 SER A C 1
ATOM 705 O O . SER A 1 85 ? 1.832 3.125 -9.063 1.00 93.75 85 SER A O 1
ATOM 707 N N . CYS A 1 86 ? 2.767 1.473 -10.264 1.00 95.56 86 CYS A N 1
ATOM 708 C CA . CYS A 1 86 ? 1.583 0.611 -10.272 1.00 95.56 86 CYS A CA 1
ATOM 709 C C . CYS A 1 86 ? 1.138 0.247 -8.849 1.00 95.56 86 CYS A C 1
ATOM 711 O O . CYS A 1 86 ? -0.045 0.347 -8.517 1.00 95.56 86 CYS A O 1
ATOM 713 N N . TYR A 1 87 ? 2.085 -0.154 -7.998 1.00 97.06 87 TYR A N 1
ATOM 714 C CA . TYR A 1 87 ? 1.830 -0.467 -6.596 1.00 97.06 87 TYR A CA 1
ATOM 715 C C . TYR A 1 87 ? 1.283 0.750 -5.844 1.00 97.06 87 TYR A C 1
ATOM 717 O O . TYR A 1 87 ? 0.263 0.635 -5.164 1.00 97.06 87 TYR A O 1
ATOM 725 N N . SER A 1 88 ? 1.927 1.910 -5.990 1.00 95.25 88 SER A N 1
ATOM 726 C CA . SER A 1 88 ? 1.556 3.150 -5.304 1.00 95.25 88 SER A CA 1
ATOM 727 C C . SER A 1 88 ? 0.139 3.604 -5.663 1.00 95.25 88 SER A C 1
ATOM 729 O O . SER A 1 88 ? -0.694 3.799 -4.775 1.00 95.25 88 SER A O 1
ATOM 731 N N . VAL A 1 89 ? -0.169 3.678 -6.963 1.00 94.06 89 VAL A N 1
ATOM 732 C CA . VAL A 1 89 ? -1.481 4.114 -7.466 1.00 94.06 89 VAL A CA 1
ATOM 733 C C . VAL A 1 89 ? -2.598 3.215 -6.940 1.00 94.06 89 VAL A C 1
ATOM 735 O O . VAL A 1 89 ? -3.619 3.697 -6.446 1.00 94.06 89 VAL A O 1
ATOM 738 N N . ARG A 1 90 ? -2.421 1.895 -7.019 1.00 95.19 90 ARG A N 1
ATOM 739 C CA . ARG A 1 90 ? -3.457 0.948 -6.590 1.00 95.19 90 ARG A CA 1
ATOM 740 C C . ARG A 1 90 ? -3.635 0.923 -5.083 1.00 95.19 90 ARG A C 1
ATOM 742 O O . ARG A 1 90 ? -4.761 0.926 -4.599 1.00 95.19 90 ARG A O 1
ATOM 749 N N . THR A 1 91 ? -2.527 0.905 -4.356 1.00 96.12 91 THR A N 1
ATOM 750 C CA . THR A 1 91 ? -2.537 0.660 -2.915 1.00 96.12 91 THR A CA 1
ATOM 751 C C . THR A 1 91 ? -2.881 1.919 -2.137 1.00 96.12 91 THR A C 1
ATOM 753 O O . THR A 1 91 ? -3.727 1.879 -1.247 1.00 96.12 91 THR A O 1
ATOM 756 N N . PHE A 1 92 ? -2.269 3.051 -2.476 1.00 95.56 92 PHE A N 1
ATOM 757 C CA . PHE A 1 92 ? -2.444 4.273 -1.705 1.00 95.56 92 PHE A CA 1
ATOM 758 C C . PHE A 1 92 ? -3.554 5.151 -2.266 1.00 95.56 92 PHE A C 1
ATOM 760 O O . PHE A 1 92 ? -4.505 5.423 -1.547 1.00 95.56 92 PHE A O 1
ATOM 767 N N . GLU A 1 93 ? -3.508 5.531 -3.541 1.00 92.44 93 GLU A N 1
ATOM 768 C CA . GLU A 1 93 ? -4.476 6.499 -4.084 1.00 92.44 93 GLU A CA 1
ATOM 769 C C . GLU A 1 93 ? -5.884 5.917 -4.233 1.00 92.44 93 GLU A C 1
ATOM 771 O O . GLU A 1 93 ? -6.874 6.581 -3.932 1.00 92.44 93 GLU A O 1
ATOM 776 N N . ARG A 1 94 ? -5.985 4.673 -4.705 1.00 92.06 94 ARG A N 1
ATOM 777 C CA . ARG A 1 94 ? -7.275 4.073 -5.088 1.00 92.06 94 ARG A CA 1
ATOM 778 C C . ARG A 1 94 ? -7.888 3.176 -4.039 1.00 92.06 94 ARG A C 1
ATOM 780 O O . ARG A 1 94 ? -9.081 2.899 -4.107 1.00 92.06 94 ARG A O 1
ATOM 787 N N . PHE A 1 95 ? -7.078 2.726 -3.090 1.00 94.62 95 PHE A N 1
ATOM 788 C CA . PHE A 1 95 ? -7.539 1.910 -1.985 1.00 94.62 95 PHE A CA 1
ATOM 789 C C . PHE A 1 95 ? -7.459 2.681 -0.669 1.00 94.62 95 PHE A C 1
ATOM 791 O O . PHE A 1 95 ? -8.472 3.160 -0.169 1.00 94.62 95 PHE A O 1
ATOM 798 N N . MET A 1 96 ? -6.269 2.832 -0.096 1.00 96.12 96 MET A N 1
ATOM 799 C CA . MET A 1 96 ? -6.141 3.285 1.290 1.00 96.12 96 MET A CA 1
ATOM 800 C C . MET A 1 96 ? -6.593 4.731 1.501 1.00 96.12 96 MET A C 1
ATOM 802 O O . MET A 1 96 ? -7.213 5.017 2.520 1.00 96.12 96 MET A O 1
ATOM 806 N N . LEU A 1 97 ? -6.342 5.629 0.548 1.00 95.69 97 LEU A N 1
ATOM 807 C CA . LEU A 1 97 ? -6.836 7.003 0.598 1.00 95.69 97 LEU A CA 1
ATOM 808 C C . LEU A 1 97 ? -8.364 7.039 0.468 1.00 95.69 97 LEU A C 1
ATOM 810 O O . LEU A 1 97 ? -9.023 7.755 1.216 1.00 95.69 97 LEU A O 1
ATOM 814 N N . HIS A 1 98 ? -8.938 6.218 -0.420 1.00 92.88 98 HIS A N 1
ATOM 815 C CA . HIS A 1 98 ? -10.389 6.131 -0.621 1.00 92.88 98 HIS A CA 1
ATOM 816 C C . HIS A 1 98 ? -11.130 5.647 0.637 1.00 92.88 98 HIS A C 1
ATOM 818 O O . HIS A 1 98 ? -12.204 6.148 0.954 1.00 92.88 98 HIS A O 1
ATOM 824 N N . PHE A 1 99 ? -10.529 4.724 1.392 1.00 95.69 99 PHE A N 1
ATOM 825 C CA . PHE A 1 99 ? -11.049 4.250 2.681 1.00 95.69 99 PHE A CA 1
ATOM 826 C C . PHE A 1 99 ? -10.562 5.073 3.889 1.00 95.69 99 PHE A C 1
ATOM 828 O O . PHE A 1 99 ? -10.773 4.658 5.028 1.00 95.69 99 PHE A O 1
ATOM 835 N N . ALA A 1 100 ? -9.903 6.218 3.667 1.00 96.62 100 ALA A N 1
ATOM 836 C CA . ALA A 1 100 ? -9.345 7.089 4.708 1.00 96.62 100 ALA A CA 1
ATOM 837 C C . ALA A 1 100 ? -8.397 6.376 5.702 1.00 96.62 100 ALA A C 1
ATOM 839 O O . ALA A 1 100 ? -8.270 6.762 6.864 1.00 96.62 100 ALA A O 1
ATOM 840 N N . LEU A 1 101 ? -7.706 5.329 5.247 1.00 98.06 101 LEU A N 1
ATOM 841 C CA . LEU A 1 101 ? -6.701 4.581 6.010 1.00 98.06 101 LEU A CA 1
ATOM 842 C C . LEU A 1 101 ? -5.336 5.286 6.037 1.00 98.06 101 LEU A C 1
ATOM 844 O O . LEU A 1 101 ? -4.508 5.027 6.913 1.00 98.06 101 LEU A O 1
ATOM 848 N N . VAL A 1 102 ? -5.087 6.159 5.063 1.00 98.06 102 VAL A N 1
ATOM 849 C CA . VAL A 1 102 ? -3.870 6.968 4.960 1.00 98.06 102 VAL A CA 1
ATOM 850 C C . VAL A 1 102 ? -4.211 8.401 4.576 1.00 98.06 102 VAL A C 1
ATOM 852 O O . VAL A 1 102 ? -5.237 8.664 3.950 1.00 98.06 102 VAL A O 1
ATOM 855 N N . GLU A 1 103 ? -3.310 9.313 4.909 1.00 96.38 103 GLU A N 1
ATOM 856 C CA . GLU A 1 103 ? -3.267 10.671 4.387 1.00 96.38 103 GLU A CA 1
ATOM 857 C C . GLU A 1 103 ? -2.192 10.771 3.309 1.00 96.38 103 GLU A C 1
ATOM 859 O O . GLU A 1 103 ? -1.082 10.249 3.459 1.00 96.38 103 GLU A O 1
ATOM 864 N N . MET A 1 104 ? -2.535 11.473 2.231 1.00 91.69 104 MET A N 1
ATOM 865 C CA . MET A 1 104 ? -1.648 11.768 1.110 1.00 91.69 104 MET A CA 1
ATOM 866 C C . MET A 1 104 ? -1.778 13.252 0.761 1.00 91.69 104 MET A C 1
ATOM 868 O O . MET A 1 104 ? -2.605 13.611 -0.082 1.00 91.69 104 MET A O 1
ATOM 872 N N . PRO A 1 105 ? -1.036 14.149 1.437 1.00 83.00 105 PRO A N 1
ATOM 873 C CA . PRO A 1 105 ? -1.115 15.572 1.146 1.00 83.00 105 PRO A CA 1
ATOM 874 C C . PRO A 1 105 ? -0.716 15.831 -0.311 1.00 83.00 105 PRO A C 1
ATOM 876 O O . PRO A 1 105 ? 0.359 15.430 -0.756 1.00 83.00 105 PRO A O 1
ATOM 879 N N . LEU A 1 106 ? -1.595 16.508 -1.052 1.00 67.50 106 LEU A N 1
ATOM 880 C CA . LEU A 1 106 ? -1.334 16.931 -2.425 1.00 67.50 106 LEU A CA 1
ATOM 881 C C . LEU A 1 106 ? -0.293 18.056 -2.409 1.00 67.50 106 LEU A C 1
ATOM 883 O O . LEU A 1 106 ? -0.630 19.235 -2.284 1.00 67.50 106 LEU A O 1
ATOM 887 N N . GLU A 1 107 ? 0.984 17.710 -2.533 1.00 61.09 107 GLU A N 1
ATOM 888 C CA . GLU A 1 107 ? 2.019 18.705 -2.806 1.00 61.09 107 GLU A CA 1
ATOM 889 C C . GLU A 1 107 ? 1.886 19.162 -4.277 1.00 61.09 107 GLU A C 1
ATOM 891 O O . GLU A 1 107 ? 1.662 18.367 -5.190 1.00 61.09 107 GLU A O 1
ATOM 896 N N . ARG A 1 108 ? 1.891 20.482 -4.513 1.00 45.97 108 ARG A N 1
ATOM 897 C CA . ARG A 1 108 ? 1.481 21.108 -5.786 1.00 45.97 108 ARG A CA 1
ATOM 898 C C . ARG A 1 108 ? 2.215 20.536 -7.017 1.00 45.97 108 ARG A C 1
ATOM 900 O O . ARG A 1 108 ? 3.426 20.662 -7.130 1.00 45.97 108 ARG A O 1
ATOM 907 N N . ARG A 1 109 ? 1.418 20.027 -7.968 1.00 44.88 109 ARG A N 1
ATOM 908 C CA . ARG A 1 109 ? 1.533 19.921 -9.450 1.00 44.88 109 ARG A CA 1
ATOM 909 C C . ARG A 1 109 ? 2.850 19.589 -10.177 1.00 44.88 109 ARG A C 1
ATOM 911 O O . ARG A 1 109 ? 2.758 19.381 -11.379 1.00 44.88 109 ARG A O 1
ATOM 918 N N . TYR A 1 110 ? 4.008 19.450 -9.541 1.00 50.66 110 TYR A N 1
ATOM 919 C CA . TYR A 1 110 ? 5.240 19.058 -10.250 1.00 50.66 110 TYR A CA 1
ATOM 920 C C . TYR A 1 110 ? 6.179 18.138 -9.453 1.00 50.66 110 TYR A C 1
ATOM 922 O O . TYR A 1 110 ? 7.198 17.719 -9.996 1.00 50.66 110 TYR A O 1
ATOM 930 N N . ASN A 1 111 ? 5.842 17.776 -8.208 1.00 50.09 111 ASN A N 1
ATOM 931 C CA . ASN A 1 111 ? 6.677 16.885 -7.399 1.00 50.09 111 ASN A CA 1
ATOM 932 C C . ASN A 1 111 ? 6.223 15.423 -7.490 1.00 50.09 111 ASN A C 1
ATOM 934 O O . ASN A 1 111 ? 5.081 15.076 -7.208 1.00 50.09 111 ASN A O 1
ATOM 938 N N . ILE A 1 112 ? 7.181 14.601 -7.914 1.00 67.19 112 ILE A N 1
ATOM 939 C CA . ILE A 1 112 ? 7.107 13.178 -8.264 1.00 67.19 112 ILE A CA 1
ATOM 940 C C . ILE A 1 112 ? 6.907 12.280 -7.027 1.00 67.19 112 ILE A C 1
ATOM 942 O O . ILE A 1 112 ? 6.391 11.172 -7.153 1.00 67.19 112 ILE A O 1
ATOM 946 N N . SER A 1 113 ? 7.271 12.760 -5.834 1.00 75.19 113 SER A N 1
ATOM 947 C CA . SER A 1 113 ? 7.198 11.993 -4.587 1.00 75.19 113 SER A CA 1
ATOM 948 C C . SER A 1 113 ? 5.829 12.109 -3.919 1.00 75.19 113 SER A C 1
ATOM 950 O O . SER A 1 113 ? 5.379 13.208 -3.588 1.00 75.19 113 SER A O 1
ATOM 952 N N . LYS A 1 114 ? 5.186 10.967 -3.653 1.00 89.75 114 LYS A N 1
ATOM 953 C CA . LYS A 1 114 ? 3.957 10.898 -2.852 1.00 89.75 114 LYS A CA 1
ATOM 954 C C . LYS A 1 114 ? 4.324 10.473 -1.445 1.00 89.75 114 LYS A C 1
ATOM 956 O O . LYS A 1 114 ? 5.051 9.503 -1.260 1.00 89.75 114 LYS A O 1
ATOM 961 N N . PHE A 1 115 ? 3.796 11.170 -0.450 1.00 93.88 115 PHE A N 1
ATOM 962 C CA . PHE A 1 115 ? 4.053 10.843 0.945 1.00 93.88 115 PHE A CA 1
ATOM 963 C C . PHE A 1 115 ? 2.819 10.254 1.611 1.00 93.88 115 PHE A C 1
ATOM 965 O O . PHE A 1 115 ? 1.716 10.767 1.446 1.00 93.88 115 PHE A O 1
ATOM 972 N N . ILE A 1 116 ? 3.039 9.198 2.384 1.00 96.62 116 ILE A N 1
ATOM 973 C CA . ILE A 1 116 ? 2.025 8.402 3.057 1.00 96.62 116 ILE A CA 1
ATOM 974 C C . ILE A 1 116 ? 2.219 8.517 4.569 1.00 96.62 116 ILE A C 1
ATOM 976 O O . ILE A 1 116 ? 3.312 8.257 5.086 1.00 96.62 116 ILE A O 1
ATOM 980 N N . THR A 1 117 ? 1.129 8.835 5.263 1.00 97.88 117 THR A N 1
ATOM 981 C CA . THR A 1 117 ? 1.004 8.726 6.722 1.00 97.88 117 THR A CA 1
ATOM 982 C C . THR A 1 117 ? -0.255 7.923 7.038 1.00 97.88 117 THR A C 1
ATOM 984 O O . THR A 1 117 ? -1.291 8.120 6.413 1.00 97.88 117 THR A O 1
ATOM 987 N N . LYS A 1 118 ? -0.184 6.993 7.985 1.00 97.94 118 LYS A N 1
ATOM 988 C CA . LYS A 1 118 ? -1.319 6.178 8.435 1.00 97.94 118 LYS A CA 1
ATOM 989 C C . LYS A 1 118 ? -2.262 7.015 9.304 1.00 97.94 118 LYS A C 1
ATOM 991 O O . LYS A 1 118 ? -1.796 7.780 10.144 1.00 97.94 118 LYS A O 1
ATOM 996 N N . THR A 1 119 ? -3.571 6.837 9.144 1.00 98.44 119 THR A N 1
ATOM 997 C CA . THR A 1 119 ? -4.574 7.524 9.973 1.00 98.44 119 THR A CA 1
ATOM 998 C C . THR A 1 119 ? -4.887 6.758 11.257 1.00 98.44 119 THR A C 1
ATOM 1000 O O . THR A 1 119 ? -4.663 5.553 11.367 1.00 98.44 119 THR A O 1
ATOM 1003 N N . VAL A 1 120 ? -5.524 7.438 12.213 1.00 97.56 120 VAL A N 1
ATOM 1004 C CA . VAL A 1 120 ? -6.125 6.793 13.396 1.00 97.56 120 VAL A CA 1
ATOM 1005 C C . VAL A 1 120 ? -7.222 5.781 13.028 1.00 97.56 120 VAL A C 1
ATOM 1007 O O . VAL A 1 120 ? -7.474 4.831 13.772 1.00 97.56 120 VAL A O 1
ATOM 1010 N N . LEU A 1 121 ? -7.864 5.955 11.865 1.00 97.25 121 LEU A N 1
ATOM 1011 C CA . LEU A 1 121 ? -8.887 5.036 11.370 1.00 97.25 121 LEU A CA 1
ATOM 1012 C C . LEU A 1 121 ? -8.281 3.682 10.992 1.00 97.25 121 LEU A C 1
ATOM 1014 O O . LEU A 1 121 ? -8.890 2.656 11.283 1.00 97.25 121 LEU A O 1
ATOM 1018 N N . PHE A 1 122 ? -7.074 3.661 10.416 1.00 98.06 122 PHE A N 1
ATOM 1019 C CA . PHE A 1 122 ? -6.369 2.406 10.162 1.00 98.06 122 PHE A CA 1
ATOM 1020 C C . PHE A 1 122 ? -6.227 1.588 11.446 1.00 98.06 122 PHE A C 1
ATOM 1022 O O . PHE A 1 122 ? -6.596 0.420 11.453 1.00 98.06 122 PHE A O 1
ATOM 1029 N N . ASP A 1 123 ? -5.739 2.196 12.531 1.00 97.06 123 ASP A N 1
ATOM 1030 C CA . ASP A 1 123 ? -5.514 1.483 13.799 1.00 97.06 123 ASP A CA 1
ATOM 1031 C C . ASP A 1 123 ? -6.822 1.028 14.458 1.00 97.06 123 ASP A C 1
ATOM 1033 O O . ASP A 1 123 ? -6.847 0.044 15.195 1.00 97.06 123 ASP A O 1
ATOM 1037 N N . SER A 1 124 ? -7.922 1.720 14.159 1.00 94.69 124 SER A N 1
ATOM 1038 C CA . SER A 1 124 ? -9.256 1.346 14.631 1.00 94.69 124 SER A CA 1
ATOM 1039 C C . SER A 1 124 ? -9.848 0.162 13.854 1.00 94.69 124 SER A C 1
ATOM 1041 O O . SER A 1 124 ? -10.632 -0.603 14.412 1.00 94.69 124 SER A O 1
ATOM 1043 N N . LEU A 1 125 ? -9.495 0.006 12.572 1.00 94.56 125 LEU A N 1
ATOM 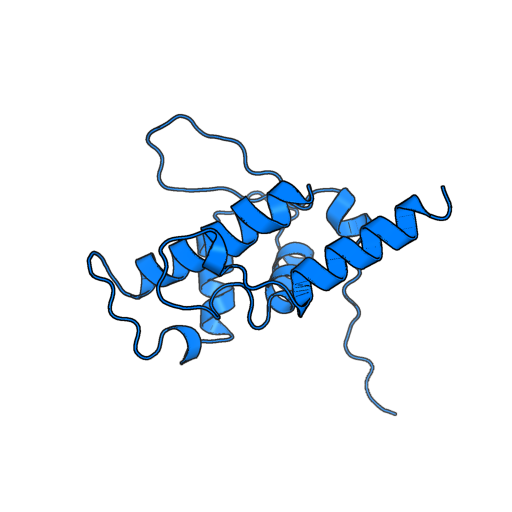1044 C CA . LEU A 1 125 ? -10.052 -1.021 11.681 1.00 94.56 125 LEU A CA 1
ATOM 1045 C C . LEU A 1 125 ? -9.162 -2.260 11.533 1.00 94.56 125 LEU A C 1
ATOM 1047 O O . LEU A 1 125 ? -9.674 -3.357 11.315 1.00 94.56 125 LEU A O 1
ATOM 1051 N N . ILE A 1 126 ? -7.842 -2.096 11.613 1.00 95.12 126 ILE A N 1
ATOM 1052 C CA . ILE A 1 126 ? -6.859 -3.124 11.277 1.00 95.12 126 ILE A CA 1
ATOM 1053 C C . ILE A 1 126 ? -5.999 -3.437 12.497 1.00 95.12 126 ILE A C 1
ATOM 1055 O O . ILE A 1 126 ? -5.243 -2.601 12.986 1.00 95.12 126 ILE A O 1
ATOM 1059 N N . GLN A 1 127 ? -6.057 -4.690 12.945 1.00 93.19 127 GLN A N 1
ATOM 1060 C CA . GLN A 1 127 ? -5.204 -5.208 14.010 1.00 93.19 127 GLN A CA 1
ATOM 1061 C C . GLN A 1 127 ? -4.189 -6.191 13.430 1.00 93.19 127 GLN A C 1
ATOM 1063 O O . GLN A 1 127 ? -4.560 -7.196 12.823 1.00 93.19 127 GLN A O 1
ATOM 1068 N N . ILE A 1 128 ? -2.899 -5.915 13.634 1.00 93.25 128 ILE A N 1
ATOM 1069 C CA . ILE A 1 128 ? -1.823 -6.845 13.286 1.00 93.25 128 ILE A CA 1
ATOM 1070 C C . ILE A 1 128 ? -1.529 -7.716 14.502 1.00 93.25 128 ILE A C 1
ATOM 1072 O O . ILE A 1 128 ? -1.052 -7.229 15.526 1.00 93.25 128 ILE A O 1
ATOM 1076 N N . LEU A 1 129 ? -1.822 -9.009 14.385 1.00 90.75 129 LEU A N 1
ATOM 1077 C CA . LEU A 1 129 ? -1.560 -9.982 15.439 1.00 90.75 129 LEU A CA 1
ATOM 1078 C C . LEU A 1 129 ? -0.233 -10.700 15.169 1.00 90.75 129 LEU A C 1
ATOM 1080 O O . LEU A 1 129 ? 0.038 -11.056 14.018 1.00 90.75 129 LEU A O 1
ATOM 1084 N N . PRO A 1 130 ? 0.592 -10.943 16.203 1.00 86.44 130 PRO A N 1
ATOM 1085 C CA . PRO A 1 130 ? 1.760 -11.794 16.051 1.00 86.44 130 PRO A CA 1
ATOM 1086 C C . PRO A 1 130 ? 1.322 -13.203 15.645 1.00 86.44 130 PRO A C 1
ATOM 1088 O O . PRO A 1 130 ? 0.215 -13.649 15.968 1.00 86.44 130 PRO A O 1
ATOM 1091 N N . HIS A 1 131 ? 2.207 -13.917 14.951 1.00 84.06 131 HIS A N 1
ATOM 1092 C CA . HIS A 1 131 ? 1.983 -15.328 14.681 1.00 84.06 131 HIS A CA 1
ATOM 1093 C C . HIS A 1 131 ? 1.808 -16.062 16.016 1.00 84.06 131 HIS A C 1
ATOM 1095 O O . HIS A 1 131 ? 2.655 -15.956 16.903 1.00 84.06 131 HIS A O 1
ATOM 1101 N N . LYS A 1 132 ? 0.688 -16.770 16.182 1.00 80.31 132 LYS A N 1
ATOM 1102 C CA . LYS A 1 132 ? 0.519 -17.670 17.320 1.00 80.31 132 LYS A CA 1
ATOM 1103 C C . LYS A 1 132 ? 1.358 -18.902 17.026 1.00 80.31 132 LYS A C 1
ATOM 1105 O O . LYS A 1 132 ? 1.043 -19.620 16.081 1.00 80.31 132 LYS A O 1
ATOM 1110 N N . GLU A 1 133 ? 2.404 -19.129 17.814 1.00 71.25 133 GLU A N 1
ATOM 1111 C CA . GLU A 1 133 ? 3.096 -20.414 17.789 1.00 71.25 133 GLU A CA 1
ATOM 1112 C C . GLU A 1 133 ? 2.053 -21.516 18.005 1.00 71.25 133 GLU A C 1
ATOM 1114 O O . GLU A 1 133 ? 1.243 -21.453 18.938 1.00 71.25 133 GLU A O 1
ATOM 1119 N N . SER A 1 134 ? 2.010 -22.478 17.084 1.00 72.25 134 SER A N 1
ATOM 1120 C CA . SER A 1 134 ? 1.181 -23.665 17.269 1.00 72.25 134 SER A CA 1
ATOM 1121 C C . SER A 1 134 ? 1.805 -24.457 18.414 1.00 72.25 134 SER A C 1
ATOM 1123 O O . SER A 1 134 ? 2.957 -24.871 18.300 1.00 72.25 134 SER A O 1
ATOM 1125 N N . LYS A 1 135 ? 1.081 -24.572 19.532 1.00 50.69 135 LYS A N 1
ATOM 1126 C CA . LYS A 1 135 ? 1.441 -25.488 20.619 1.00 50.69 135 LYS A CA 1
ATOM 1127 C C . LYS A 1 135 ? 1.355 -26.933 20.152 1.00 50.69 135 LYS A C 1
ATOM 1129 O O . LYS A 1 135 ? 0.416 -27.223 19.377 1.00 50.69 135 LYS A O 1
#

Organism: NCBI:txid1121097

Radius of gyration: 15.67 Å; Cα contacts (8 Å, |Δi|>4): 124; chains: 1; bounding box: 39×47×44 Å

Nearest PDB structures (foldseek):
  8dh2-assembly2_E  TM=2.872E-01  e=1.220E+00  Escherichia phage T7

Secondary structure (DSSP, 8-state):
-HHHHHHHHHHHHHHHHT--GGGGS--S-SSTTTTTHHHHHHHHHHHTTS-EEHHHHHHHHHHH-GGGGTT---SSS-HHHHHHHHHHIIIIIIIITTTTSEE-----TT----EEEE-HHHHHH---PPP----

Foldseek 3Di:
DVVVVVVVVVVLCCVQPPDQLCVVDPAPQSCQQNPPVVVLLVVCVVPQQDKDWLLVSQVVVCVVVVCSLPPDDDPDDDSSVSSSVVNSCSNPVVRCVVVVQWDWDPDDDPDPTTIIHGDPVSVVPDDDDPDDPDD

pLDDT: mean 90.64, std 11.38, range [44.88, 98.62]

Sequence (135 aa):
MNDDAKLFKHIFEAFCLKFNWGYFDGYKSEQIGRFGFGFTFILLSKYGNLKREDTFYAQKYFNAFPLLMDGIDPGYGTVTNYCESCYSVRTFERFMLHFALVEMPLERRYNISKFITKTVLFDSLIQILPHKESK

Mean predicted aligned error: 4.97 Å